Protein AF-A0A944HG01-F1 (afdb_monomer_lite)

Foldseek 3Di:
DDDDPPDAAEEELEDELQDLVSQLVVLVQVVCVVVSRHHYAYHYDHCCVVCVVVVHPDDPLVVDVVNVVVVVVVSVVSCVVSVHDWDFADQDPVRHTRTPDPGPDDDGDPPPDPPPPPDD

InterPro domains:
  IPR001853 DSBA-like thioredoxin domain [PF01323] (11-92)
  IPR036249 Thioredoxin-like superfamily [SSF52833] (11-103)

Radius of gyration: 18.66 Å; chains: 1; bounding box: 56×50×41 Å

Sequence (120 aa):
MGTAPSHLPHIEFWFDPASTYSYVAAADVARLEAEGLASFDDRPFLLGPIFARQGWTDSPFKLYRAKGEYMWRDLARLCTERRLPLRWPGTTPSGAPHGRLALYNRPLSSGKNPSGTLGA

Organism: Denitromonas iodatirespirans (NCBI:txid2795389)

pLDDT: mean 74.19, std 20.26, range [33.16, 95.81]

Secondary structure (DSSP, 8-state):
-PPPPSS--EEEEEE-TT-HHHHHHHHHHHHHHHTTS-EEEEEE--HHHHHHHTT-SS-HHHHSHHHHHHHHHHHHHHHHHTT----PPPBPTTS-B--------PPPP-----------

Structure (mmCIF, N/CA/C/O backbone):
data_AF-A0A944HG01-F1
#
_entry.id   AF-A0A944HG01-F1
#
loop_
_atom_site.group_PDB
_atom_site.id
_atom_site.type_symbol
_atom_site.label_atom_id
_atom_site.label_alt_id
_atom_site.label_comp_id
_atom_site.label_asym_id
_atom_site.label_entity_id
_atom_site.label_seq_id
_atom_site.pdbx_PDB_ins_code
_atom_site.Cartn_x
_atom_site.Cartn_y
_atom_site.Cartn_z
_atom_site.occupancy
_atom_site.B_iso_or_equiv
_atom_site.auth_seq_id
_atom_site.auth_comp_id
_atom_site.auth_asym_id
_atom_site.auth_atom_id
_atom_site.pdbx_PDB_model_num
ATOM 1 N N . MET A 1 1 ? -31.922 12.343 7.453 1.00 42.81 1 MET A N 1
ATOM 2 C CA . MET A 1 1 ? -31.046 11.688 8.448 1.00 42.81 1 MET A CA 1
ATOM 3 C C . MET A 1 1 ? -30.737 10.299 7.918 1.00 42.81 1 MET A C 1
ATOM 5 O O . MET A 1 1 ? -31.649 9.490 7.852 1.00 42.81 1 MET A O 1
ATOM 9 N N . GLY A 1 2 ? -29.526 10.079 7.403 1.00 55.75 2 GLY A N 1
ATOM 10 C CA . GLY A 1 2 ? -29.105 8.772 6.892 1.00 55.75 2 GLY A CA 1
ATOM 11 C C . GLY A 1 2 ? -28.644 7.895 8.049 1.00 55.75 2 GLY A C 1
ATOM 12 O O . GLY A 1 2 ? -27.825 8.329 8.854 1.00 55.75 2 GLY A O 1
ATOM 13 N N . THR A 1 3 ? -29.219 6.706 8.161 1.00 55.22 3 THR A N 1
ATOM 14 C CA . THR A 1 3 ? -28.899 5.698 9.172 1.00 55.22 3 THR A CA 1
ATOM 15 C C . THR A 1 3 ? -27.421 5.323 9.059 1.00 55.22 3 THR A C 1
ATOM 17 O O . THR A 1 3 ? -26.977 4.901 7.992 1.00 55.22 3 THR A O 1
ATOM 20 N N . ALA A 1 4 ? -26.646 5.500 10.132 1.00 59.78 4 ALA A N 1
ATOM 21 C CA . ALA A 1 4 ? -25.265 5.028 10.169 1.00 59.78 4 ALA A CA 1
ATOM 22 C C . ALA A 1 4 ? -25.249 3.492 10.026 1.00 59.78 4 ALA A C 1
ATOM 24 O O . ALA A 1 4 ? -26.115 2.831 10.612 1.00 59.78 4 ALA A O 1
ATOM 25 N N . PRO A 1 5 ? -24.317 2.911 9.250 1.00 59.56 5 PRO A N 1
ATOM 26 C CA . PRO A 1 5 ? -24.222 1.464 9.110 1.00 59.56 5 PRO A CA 1
ATOM 27 C C . PRO A 1 5 ? -24.000 0.828 10.488 1.00 59.56 5 PRO A C 1
ATOM 29 O O . PRO A 1 5 ? -23.080 1.186 11.216 1.00 59.56 5 PRO A O 1
ATOM 32 N N . SER A 1 6 ? -24.873 -0.113 10.850 1.00 72.44 6 SER A N 1
ATOM 33 C CA . SER A 1 6 ? -24.929 -0.759 12.169 1.00 72.44 6 SER A CA 1
ATOM 34 C C . SER A 1 6 ? -23.821 -1.792 12.412 1.00 72.44 6 SER A C 1
ATOM 36 O O . SER A 1 6 ? -23.786 -2.407 13.474 1.00 72.44 6 SER A O 1
ATOM 38 N N . HIS A 1 7 ? -22.928 -2.005 11.443 1.00 82.94 7 HIS A N 1
ATOM 39 C CA . HIS A 1 7 ? -21.765 -2.874 11.577 1.00 82.94 7 HIS A CA 1
ATOM 40 C C . HIS A 1 7 ? -20.574 -2.272 10.832 1.00 82.94 7 HIS A C 1
ATOM 42 O O . HIS A 1 7 ? -20.698 -1.852 9.680 1.00 82.94 7 HIS A O 1
ATOM 48 N N . LEU A 1 8 ? -19.417 -2.259 11.494 1.00 89.19 8 LEU A N 1
ATOM 49 C CA . LEU A 1 8 ? -18.157 -1.832 10.902 1.00 89.19 8 LEU A CA 1
ATOM 50 C C . LEU A 1 8 ? -17.765 -2.813 9.780 1.00 89.19 8 LEU A C 1
ATOM 52 O O . LEU A 1 8 ? -17.708 -4.016 10.042 1.00 89.19 8 LEU A O 1
ATOM 56 N N . PRO A 1 9 ? -17.503 -2.368 8.540 1.00 94.56 9 PRO A N 1
ATOM 57 C CA . PRO A 1 9 ? -17.011 -3.250 7.489 1.00 94.56 9 PRO A CA 1
ATOM 58 C C . PRO A 1 9 ? -15.754 -4.002 7.936 1.00 94.56 9 PRO A C 1
ATOM 60 O O . PRO A 1 9 ? -14.866 -3.425 8.567 1.00 94.56 9 PRO A O 1
ATOM 63 N N . HIS A 1 10 ? -15.685 -5.288 7.606 1.00 95.00 10 HIS A N 1
ATOM 64 C CA . HIS A 1 10 ? -14.531 -6.136 7.880 1.00 95.00 10 HIS A CA 1
ATOM 65 C C . HIS A 1 10 ? -13.910 -6.577 6.553 1.00 95.00 10 HIS A C 1
ATOM 67 O O . HIS A 1 10 ? -14.613 -7.126 5.704 1.00 95.00 10 HIS A O 1
ATOM 73 N N . ILE A 1 11 ? -12.629 -6.268 6.343 1.00 95.56 11 ILE A N 1
ATOM 74 C CA . ILE A 1 11 ? -11.957 -6.377 5.041 1.00 95.56 11 ILE A CA 1
ATOM 75 C C . ILE A 1 11 ? -10.655 -7.162 5.194 1.00 95.56 11 ILE A C 1
ATOM 77 O O . ILE A 1 11 ? -9.805 -6.822 6.011 1.00 95.56 11 ILE A O 1
ATOM 81 N N . GLU A 1 12 ? -10.446 -8.174 4.356 1.00 95.81 12 GLU A N 1
ATOM 82 C CA . GLU A 1 12 ? -9.139 -8.825 4.270 1.00 95.81 12 GLU A CA 1
ATOM 83 C C . GLU A 1 12 ? -8.166 -7.972 3.450 1.00 95.81 12 GLU A C 1
ATOM 85 O O . GLU A 1 12 ? -8.405 -7.678 2.275 1.00 95.81 12 GLU A O 1
ATOM 90 N N . PHE A 1 13 ? -7.039 -7.602 4.052 1.00 94.81 13 PHE A N 1
ATOM 91 C CA . PHE A 1 13 ? -5.978 -6.853 3.397 1.00 94.81 13 PHE A CA 1
ATOM 92 C C . PHE A 1 13 ? -4.843 -7.790 2.979 1.00 94.81 13 PHE A C 1
ATOM 94 O O . PHE A 1 13 ? -3.949 -8.116 3.759 1.00 94.81 13 PHE A O 1
ATOM 101 N N . TRP A 1 14 ? -4.880 -8.222 1.718 1.00 93.75 14 TRP A N 1
ATOM 102 C CA . TRP A 1 14 ? -3.831 -9.036 1.110 1.00 93.75 14 TRP A CA 1
ATOM 103 C C . TRP A 1 14 ? -2.720 -8.153 0.546 1.00 93.75 14 TRP A C 1
ATOM 105 O O . TRP A 1 14 ? -2.966 -7.348 -0.354 1.00 93.75 14 TRP A O 1
ATOM 115 N N . PHE A 1 15 ? -1.488 -8.315 1.034 1.00 90.06 15 PHE A N 1
ATOM 116 C CA . PHE A 1 15 ? -0.370 -7.462 0.623 1.00 90.06 15 PHE A CA 1
ATOM 117 C C . PHE A 1 15 ? 0.964 -8.202 0.519 1.00 90.06 15 PHE A C 1
ATOM 119 O O . PHE A 1 15 ? 1.202 -9.188 1.213 1.00 90.06 15 PHE A O 1
ATOM 126 N N . ASP A 1 16 ? 1.853 -7.690 -0.333 1.00 86.50 16 ASP A N 1
ATOM 127 C CA . ASP A 1 16 ? 3.248 -8.129 -0.389 1.00 86.50 16 ASP A CA 1
ATOM 128 C C . ASP A 1 16 ? 4.126 -7.070 0.288 1.00 86.50 16 ASP A C 1
ATOM 130 O O . ASP A 1 16 ? 4.157 -5.929 -0.185 1.00 86.50 16 ASP A O 1
ATOM 134 N N . PRO A 1 17 ? 4.861 -7.408 1.364 1.00 81.94 17 PRO A N 1
ATOM 135 C CA . PRO A 1 17 ? 5.779 -6.476 2.013 1.00 81.94 17 PRO A CA 1
ATOM 136 C C . PRO A 1 17 ? 6.792 -5.836 1.049 1.00 81.94 17 PRO A C 1
ATOM 138 O O . PRO A 1 17 ? 7.194 -4.697 1.252 1.00 81.94 17 PRO A O 1
ATOM 141 N N . ALA A 1 18 ? 7.194 -6.522 -0.022 1.00 80.31 18 ALA A N 1
ATOM 142 C CA . ALA A 1 18 ? 8.125 -5.998 -1.018 1.00 80.31 18 ALA A CA 1
ATOM 143 C C . ALA A 1 18 ? 7.464 -5.088 -2.076 1.00 80.31 18 ALA A C 1
ATOM 145 O O . ALA A 1 18 ? 8.165 -4.497 -2.902 1.00 80.31 18 ALA A O 1
ATOM 146 N N . SER A 1 19 ? 6.133 -4.963 -2.085 1.00 84.12 19 SER A N 1
ATOM 147 C CA . 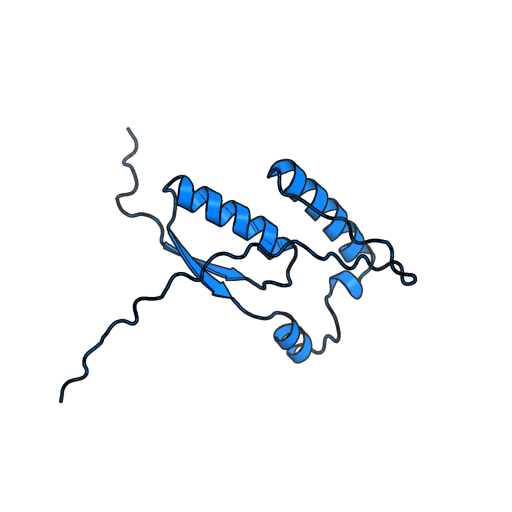SER A 1 19 ? 5.402 -4.171 -3.075 1.00 84.12 19 SER A CA 1
ATOM 148 C C . SER A 1 19 ? 5.301 -2.697 -2.674 1.00 84.12 19 SER A C 1
ATOM 150 O O . SER A 1 19 ? 4.778 -2.338 -1.619 1.00 84.12 19 SER A O 1
ATOM 152 N N . THR A 1 20 ? 5.736 -1.810 -3.571 1.00 86.88 20 THR A N 1
ATOM 153 C CA . THR A 1 20 ? 5.658 -0.351 -3.393 1.00 86.88 20 THR A CA 1
ATOM 154 C C . THR A 1 20 ? 4.226 0.147 -3.201 1.00 86.88 20 THR A C 1
ATOM 156 O O . THR A 1 20 ? 3.983 1.022 -2.376 1.00 86.88 20 THR A O 1
ATOM 159 N N . TYR A 1 21 ? 3.262 -0.430 -3.919 1.00 89.75 21 TYR A N 1
ATOM 160 C CA . TYR A 1 21 ? 1.851 -0.067 -3.783 1.00 89.75 21 TYR A CA 1
ATOM 161 C C . TYR A 1 21 ? 1.214 -0.625 -2.507 1.00 89.75 21 TYR A C 1
ATOM 163 O O . TYR A 1 21 ? 0.338 0.024 -1.941 1.00 89.75 21 TYR A O 1
ATOM 171 N N . SER A 1 22 ? 1.681 -1.780 -2.015 1.00 90.62 22 SER A N 1
ATOM 172 C CA . SER A 1 22 ? 1.218 -2.325 -0.729 1.00 90.62 22 SER A CA 1
ATOM 173 C C . SER A 1 22 ? 1.524 -1.379 0.433 1.00 90.62 22 SER A C 1
ATOM 175 O O . SER A 1 22 ? 0.700 -1.230 1.327 1.00 90.62 22 SER A O 1
ATOM 177 N N . TYR A 1 23 ? 2.646 -0.658 0.388 1.00 88.38 23 TYR A N 1
ATOM 178 C CA . TYR A 1 23 ? 2.965 0.374 1.379 1.00 88.38 23 TYR A CA 1
ATOM 179 C C . 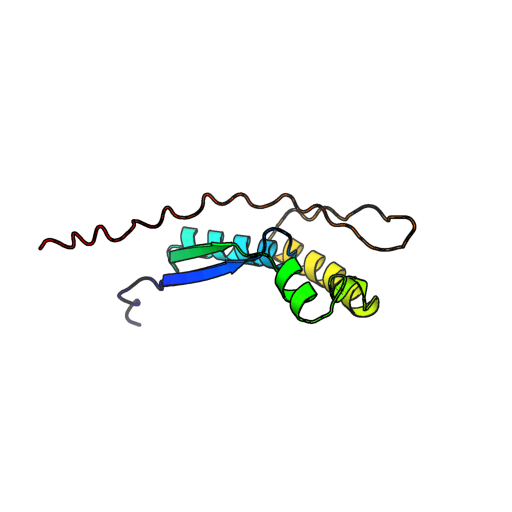TYR A 1 23 ? 1.997 1.561 1.368 1.00 88.38 23 TYR A C 1
ATOM 181 O O . TYR A 1 23 ? 1.557 2.004 2.427 1.00 88.38 23 TYR A O 1
ATOM 189 N N . VAL A 1 24 ? 1.645 2.066 0.182 1.00 92.06 24 VAL A N 1
ATOM 190 C CA . VAL A 1 24 ? 0.675 3.165 0.055 1.00 92.06 24 VAL A CA 1
ATOM 191 C C . VAL A 1 24 ? -0.693 2.720 0.572 1.00 92.06 24 VAL A C 1
ATOM 193 O O . VAL A 1 24 ? -1.320 3.441 1.344 1.00 92.06 24 VAL A O 1
ATOM 196 N N . ALA A 1 25 ? -1.126 1.515 0.194 1.00 93.69 25 ALA A N 1
ATOM 197 C CA . ALA A 1 25 ? -2.392 0.948 0.644 1.00 93.69 25 ALA A CA 1
ATOM 198 C C . ALA A 1 25 ? -2.418 0.716 2.162 1.00 93.69 25 ALA A C 1
ATOM 200 O O . ALA A 1 25 ? -3.420 1.017 2.803 1.00 93.69 25 ALA A O 1
ATOM 201 N N . ALA A 1 26 ? -1.315 0.257 2.760 1.00 91.94 26 ALA A N 1
ATOM 202 C CA . ALA A 1 26 ? -1.231 0.040 4.202 1.00 91.94 26 ALA A CA 1
ATOM 203 C C . ALA A 1 26 ? -1.421 1.336 5.012 1.00 91.94 26 ALA A C 1
ATOM 205 O O . ALA A 1 26 ? -2.010 1.309 6.091 1.00 91.94 26 ALA A O 1
ATOM 206 N N . ALA A 1 27 ? -0.981 2.483 4.484 1.00 91.44 27 ALA A N 1
ATOM 207 C CA . ALA A 1 27 ? -1.254 3.778 5.105 1.00 91.44 27 ALA A CA 1
ATOM 208 C C . ALA A 1 27 ? -2.744 4.149 5.062 1.00 91.44 27 ALA A C 1
ATOM 210 O O . ALA A 1 27 ? -3.275 4.671 6.043 1.00 91.44 27 ALA A O 1
ATOM 211 N N . ASP A 1 28 ? -3.425 3.858 3.950 1.00 93.25 28 ASP A N 1
ATOM 212 C CA . ASP A 1 28 ? -4.870 4.070 3.835 1.00 93.25 28 ASP A CA 1
ATOM 213 C C . ASP A 1 28 ? -5.639 3.144 4.789 1.00 93.25 28 ASP A C 1
ATOM 215 O O . ASP A 1 28 ? -6.550 3.607 5.470 1.00 93.25 28 ASP A O 1
ATOM 219 N N . VAL A 1 29 ? -5.235 1.874 4.895 1.00 93.75 29 VAL A N 1
ATOM 220 C CA . VAL A 1 29 ? -5.782 0.902 5.858 1.00 93.75 29 VAL A CA 1
ATOM 221 C C . VAL A 1 29 ? -5.666 1.433 7.286 1.00 93.75 29 VAL A C 1
ATOM 223 O O . VAL A 1 29 ? -6.676 1.558 7.975 1.00 93.75 29 VAL A O 1
ATOM 226 N N . ALA A 1 30 ? -4.464 1.838 7.704 1.00 91.06 30 ALA A N 1
ATOM 227 C CA . ALA A 1 30 ? -4.228 2.359 9.049 1.00 91.06 30 ALA A CA 1
ATOM 228 C C . ALA A 1 30 ? -5.070 3.610 9.350 1.00 91.06 30 ALA A C 1
ATOM 230 O O . ALA A 1 30 ? -5.605 3.761 10.448 1.00 91.06 30 ALA A O 1
ATOM 231 N N . ARG A 1 31 ? -5.218 4.505 8.365 1.00 93.88 31 ARG A N 1
ATOM 232 C CA . ARG A 1 31 ? -6.066 5.694 8.487 1.00 93.88 31 ARG A CA 1
ATOM 233 C C . ARG A 1 31 ? -7.541 5.316 8.658 1.00 93.88 31 ARG A C 1
ATOM 235 O O . ARG A 1 31 ? -8.201 5.859 9.536 1.00 93.88 31 ARG A O 1
ATOM 242 N N . LEU A 1 32 ? -8.050 4.389 7.847 1.00 94.44 32 LEU A N 1
ATOM 243 C CA . LEU A 1 32 ? -9.446 3.943 7.905 1.00 94.44 32 LEU A CA 1
ATOM 244 C C . LEU A 1 32 ? -9.781 3.235 9.226 1.00 94.44 32 LEU A C 1
ATOM 246 O O . LEU A 1 32 ? -10.875 3.433 9.754 1.00 94.44 32 LEU A O 1
ATOM 250 N N . GLU A 1 33 ? -8.850 2.451 9.776 1.00 92.69 33 GLU A N 1
ATOM 251 C CA . GLU A 1 33 ? -8.994 1.857 11.112 1.00 92.69 33 GLU A CA 1
ATOM 252 C C . GLU A 1 33 ? -9.023 2.926 12.206 1.00 92.69 33 GLU A C 1
ATOM 254 O O . GLU A 1 33 ? -9.899 2.898 13.069 1.00 92.69 33 GLU A O 1
ATOM 259 N N . ALA A 1 34 ? -8.102 3.894 12.157 1.00 91.38 34 ALA A N 1
ATOM 260 C CA . ALA A 1 34 ? -8.030 4.979 13.136 1.00 91.38 34 ALA A CA 1
ATOM 261 C C . ALA A 1 34 ? -9.276 5.883 13.117 1.00 91.38 34 ALA A C 1
ATOM 263 O O . ALA A 1 34 ? -9.688 6.392 14.158 1.00 91.38 34 ALA A O 1
ATOM 264 N N . GLU A 1 35 ? -9.891 6.065 11.947 1.00 94.81 35 GLU A N 1
ATOM 265 C CA . GLU A 1 35 ? -11.151 6.797 11.776 1.00 94.81 35 GLU A CA 1
ATOM 266 C C . GLU A 1 35 ? -12.390 5.962 12.156 1.00 94.81 35 GLU A C 1
ATOM 268 O O . GLU A 1 35 ? -13.507 6.477 12.123 1.00 94.81 35 GLU A O 1
ATOM 273 N N . GLY A 1 36 ? -12.222 4.683 12.518 1.00 93.62 36 GLY A N 1
ATOM 274 C CA . GLY A 1 36 ? -13.330 3.791 12.864 1.00 93.62 36 GLY A CA 1
ATOM 275 C C . GLY A 1 36 ? -14.262 3.508 11.684 1.00 93.62 36 GLY A C 1
ATOM 276 O O . GLY A 1 36 ? -15.456 3.295 11.885 1.00 93.62 36 GLY A O 1
ATOM 277 N N . LEU A 1 37 ? -13.734 3.541 10.456 1.00 94.75 37 LEU A N 1
ATOM 278 C CA . LEU A 1 37 ? -14.504 3.358 9.222 1.00 94.75 37 LEU A CA 1
ATOM 279 C C . LEU A 1 37 ? -14.494 1.914 8.711 1.00 94.75 37 LEU A C 1
ATOM 281 O O . LEU A 1 37 ? -15.414 1.522 7.995 1.00 94.75 37 LEU A O 1
ATOM 285 N N . ALA A 1 38 ? -13.477 1.126 9.064 1.00 94.94 38 ALA A N 1
ATOM 286 C CA . ALA A 1 38 ? -13.393 -0.302 8.764 1.00 94.94 38 ALA A CA 1
ATOM 287 C C . ALA A 1 38 ? -12.456 -1.024 9.749 1.00 94.94 38 ALA A C 1
ATOM 289 O O . ALA A 1 38 ? -11.655 -0.396 10.437 1.00 94.94 38 ALA A O 1
ATOM 290 N N . SER A 1 39 ? -12.557 -2.351 9.793 1.00 94.00 39 SER A N 1
ATOM 291 C CA . SER A 1 39 ? -11.612 -3.254 10.462 1.00 94.00 39 SER A CA 1
ATOM 292 C C . SER A 1 39 ? -10.935 -4.149 9.429 1.00 94.00 39 SER A C 1
ATOM 294 O O . SER A 1 39 ? -11.576 -4.524 8.442 1.00 94.00 39 SER A O 1
ATOM 296 N N . PHE A 1 40 ? -9.659 -4.485 9.643 1.00 93.94 40 PHE A N 1
ATOM 297 C CA . PHE A 1 40 ? -8.881 -5.223 8.651 1.00 93.94 40 PHE A CA 1
ATOM 298 C C . PHE A 1 40 ? -8.157 -6.442 9.214 1.00 93.94 40 PHE A C 1
ATOM 300 O O . PHE A 1 40 ? -7.471 -6.364 10.236 1.00 93.94 40 PHE A O 1
ATOM 307 N N . ASP A 1 41 ? -8.228 -7.530 8.450 1.00 94.19 41 ASP A N 1
ATOM 308 C CA . ASP A 1 41 ? -7.450 -8.749 8.654 1.00 94.19 41 ASP A CA 1
ATOM 309 C C . ASP A 1 41 ? -6.251 -8.771 7.702 1.00 94.19 41 ASP A C 1
ATOM 311 O O . ASP A 1 41 ? -6.405 -8.866 6.483 1.00 94.19 41 ASP A O 1
ATOM 315 N N . ASP A 1 42 ? -5.041 -8.697 8.257 1.00 91.75 42 ASP A N 1
ATOM 316 C CA . ASP A 1 42 ? -3.805 -8.709 7.471 1.00 91.75 42 ASP A CA 1
ATOM 317 C C . ASP A 1 42 ? -3.485 -10.096 6.916 1.00 91.75 42 ASP A C 1
ATOM 319 O O . ASP A 1 42 ? -3.354 -11.076 7.654 1.00 91.75 42 ASP A O 1
ATOM 323 N N . ARG A 1 43 ? -3.265 -10.160 5.602 1.00 93.12 43 ARG A N 1
ATOM 324 C CA . ARG A 1 43 ? -2.921 -11.379 4.866 1.00 93.12 43 ARG A CA 1
ATOM 325 C C . ARG A 1 43 ? -1.637 -11.163 4.047 1.00 93.12 43 ARG A C 1
ATOM 327 O O . ARG A 1 43 ? -1.704 -10.895 2.844 1.00 93.12 43 ARG A O 1
ATOM 334 N N . PRO A 1 44 ? -0.445 -11.242 4.668 1.00 90.50 44 PRO A N 1
ATOM 335 C CA . PRO A 1 44 ? 0.806 -11.092 3.936 1.00 90.50 44 PRO A CA 1
ATOM 336 C C . PRO A 1 44 ? 1.022 -12.269 2.974 1.00 90.50 44 PRO A C 1
ATOM 338 O O . PRO A 1 44 ? 0.816 -13.429 3.332 1.00 90.50 44 PRO A O 1
ATOM 341 N N . PHE A 1 45 ? 1.487 -11.981 1.762 1.00 88.00 45 PHE A N 1
ATOM 342 C CA . PHE A 1 45 ? 1.877 -12.984 0.770 1.00 88.00 45 PHE A CA 1
ATOM 343 C C . PHE A 1 45 ? 3.089 -12.513 -0.046 1.00 88.00 45 PHE A C 1
ATOM 345 O O . PHE A 1 45 ? 3.563 -11.394 0.118 1.00 88.00 45 PHE A O 1
ATOM 352 N N . LEU A 1 46 ? 3.624 -13.375 -0.915 1.00 85.81 46 LEU A N 1
ATOM 353 C CA . LEU A 1 46 ? 4.786 -13.059 -1.750 1.00 85.81 46 LEU A CA 1
ATOM 354 C C .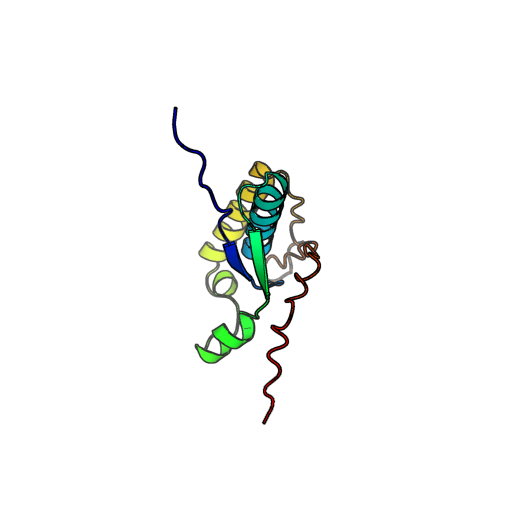 LEU A 1 46 ? 4.402 -13.110 -3.233 1.00 85.81 46 LEU A C 1
ATOM 356 O O . LEU A 1 46 ? 4.015 -14.166 -3.740 1.00 85.81 46 LEU A O 1
ATOM 360 N N . LEU A 1 47 ? 4.559 -11.996 -3.952 1.00 82.38 47 LEU A N 1
ATOM 361 C CA . LEU A 1 47 ? 4.321 -11.921 -5.398 1.00 82.38 47 LEU A CA 1
ATOM 362 C C . LEU A 1 47 ? 5.435 -12.594 -6.200 1.00 82.38 47 LEU A C 1
ATOM 364 O O . LEU A 1 47 ? 5.167 -13.139 -7.266 1.00 82.38 47 LEU A O 1
ATOM 368 N N . GLY A 1 48 ? 6.671 -12.608 -5.690 1.00 79.94 48 GLY A N 1
ATOM 369 C CA . GLY A 1 48 ? 7.819 -13.231 -6.364 1.00 79.94 48 GLY A CA 1
ATOM 370 C C . GLY A 1 48 ? 7.559 -14.686 -6.796 1.00 79.94 48 GLY A C 1
ATOM 371 O O . GLY A 1 48 ? 7.668 -14.988 -7.984 1.00 79.94 48 GLY A O 1
ATOM 372 N N . PRO A 1 49 ? 7.141 -15.585 -5.884 1.00 84.19 49 PRO A N 1
ATOM 373 C CA . PRO A 1 49 ? 6.751 -16.953 -6.231 1.00 84.19 49 PRO A CA 1
ATOM 374 C C . PRO A 1 49 ? 5.577 -17.045 -7.218 1.00 84.19 49 PRO A C 1
ATOM 376 O O . PRO A 1 49 ? 5.529 -17.965 -8.033 1.00 84.19 49 PRO A O 1
ATOM 379 N N . ILE A 1 50 ? 4.636 -16.098 -7.175 1.00 84.56 50 ILE A N 1
ATOM 380 C CA . ILE A 1 50 ? 3.499 -16.049 -8.106 1.00 84.56 50 ILE A CA 1
ATOM 381 C C . ILE A 1 50 ? 3.986 -15.697 -9.517 1.00 84.56 50 ILE A C 1
ATOM 383 O O . ILE A 1 50 ? 3.613 -16.372 -10.475 1.00 84.56 50 ILE A O 1
ATOM 387 N N . PHE A 1 51 ? 4.861 -14.698 -9.644 1.00 82.31 51 PHE A N 1
ATOM 388 C CA . PHE A 1 51 ? 5.493 -14.325 -10.910 1.00 82.31 51 PHE A CA 1
ATOM 389 C C . PHE A 1 51 ? 6.335 -15.468 -11.482 1.00 82.31 51 PHE A C 1
ATOM 391 O O . PHE A 1 51 ? 6.195 -15.797 -12.659 1.00 82.31 51 PHE A O 1
ATOM 398 N N . ALA A 1 52 ? 7.125 -16.143 -10.643 1.00 82.12 52 ALA A N 1
ATOM 399 C CA . ALA A 1 52 ? 7.929 -17.290 -11.058 1.00 82.12 52 ALA A CA 1
ATOM 400 C C . ALA A 1 52 ? 7.065 -18.422 -11.643 1.00 82.12 52 ALA A C 1
ATOM 402 O O . ALA A 1 52 ? 7.388 -18.968 -12.697 1.00 82.12 52 ALA A O 1
ATOM 403 N N . ARG A 1 53 ? 5.918 -18.730 -11.018 1.00 85.00 53 ARG A N 1
ATOM 404 C CA . ARG A 1 53 ? 4.954 -19.719 -11.539 1.00 85.00 53 ARG A CA 1
ATOM 405 C C . ARG A 1 53 ? 4.318 -19.313 -12.870 1.00 85.00 53 ARG A C 1
ATOM 407 O O . ARG A 1 53 ? 3.877 -20.186 -13.607 1.00 85.00 53 ARG A O 1
ATOM 414 N N . GLN A 1 54 ? 4.272 -18.017 -13.175 1.00 82.25 54 GLN A N 1
ATOM 415 C CA . GLN A 1 54 ? 3.799 -17.477 -14.455 1.00 82.25 54 GLN A CA 1
ATOM 416 C C . GLN A 1 54 ? 4.922 -17.360 -15.504 1.00 82.25 54 GLN A C 1
ATOM 418 O O . GLN A 1 54 ? 4.691 -16.850 -16.598 1.00 82.25 54 GLN A O 1
ATOM 423 N N . GLY A 1 55 ? 6.133 -17.836 -15.194 1.00 80.81 55 GLY A N 1
ATOM 424 C CA . GLY A 1 55 ? 7.282 -17.808 -16.099 1.00 80.81 55 GLY A CA 1
ATOM 425 C C . GLY A 1 55 ? 8.039 -16.479 -16.116 1.00 80.81 55 GLY A C 1
ATOM 426 O O . GLY A 1 55 ? 8.842 -16.247 -17.018 1.00 80.81 55 GLY A O 1
ATOM 427 N N . TRP A 1 56 ? 7.800 -15.589 -15.151 1.00 76.94 56 TRP A N 1
ATOM 428 C CA . TRP A 1 56 ? 8.520 -14.321 -15.045 1.00 76.94 56 TRP A CA 1
ATOM 429 C C . TRP A 1 56 ? 9.705 -14.444 -14.091 1.00 76.94 56 TRP A C 1
ATOM 431 O O . TRP A 1 56 ? 9.579 -14.947 -12.976 1.00 76.94 56 TRP A O 1
ATOM 441 N N . THR A 1 57 ? 10.863 -13.955 -14.530 1.00 69.44 57 THR A N 1
ATOM 442 C CA . THR A 1 57 ? 12.115 -13.988 -13.760 1.00 69.44 57 THR A CA 1
ATOM 443 C C . THR A 1 57 ? 12.298 -12.770 -12.856 1.00 69.44 57 THR A C 1
ATOM 445 O O . THR A 1 57 ? 13.104 -12.812 -11.931 1.00 69.44 57 THR A O 1
ATOM 448 N N . ASP A 1 58 ? 11.552 -11.691 -13.103 1.00 67.06 58 ASP A N 1
ATOM 449 C CA . ASP A 1 58 ? 11.561 -10.477 -12.288 1.00 67.06 58 ASP A CA 1
ATOM 450 C C . ASP A 1 58 ? 10.208 -9.749 -12.397 1.00 67.06 58 ASP A C 1
ATOM 452 O O . ASP A 1 58 ? 9.319 -10.136 -13.160 1.00 67.06 58 ASP A O 1
ATOM 456 N N . SER A 1 59 ? 10.047 -8.674 -11.630 1.00 69.75 59 SER A N 1
ATOM 457 C CA . SER A 1 59 ? 8.856 -7.831 -11.649 1.00 69.75 59 SER A CA 1
ATOM 458 C C . SER A 1 59 ? 8.600 -7.221 -13.040 1.00 69.75 59 SER A C 1
ATOM 460 O O . SER A 1 59 ? 9.540 -6.726 -13.679 1.00 69.75 59 SER A O 1
ATOM 462 N N . PRO A 1 60 ? 7.331 -7.121 -13.488 1.00 71.19 60 PRO A N 1
ATOM 463 C CA . PRO A 1 60 ? 6.959 -6.454 -14.740 1.00 71.19 60 PRO A CA 1
ATOM 464 C C . PRO A 1 60 ? 7.508 -5.031 -14.866 1.00 71.19 60 PRO A C 1
ATOM 466 O O . PRO A 1 60 ? 7.784 -4.564 -15.968 1.00 71.19 60 PRO A O 1
ATOM 469 N N . PHE A 1 61 ? 7.692 -4.333 -13.744 1.00 70.50 61 PHE A N 1
ATOM 470 C CA . PHE A 1 61 ? 8.213 -2.965 -13.729 1.00 70.50 61 PHE A CA 1
ATOM 471 C C . PHE A 1 61 ? 9.691 -2.875 -14.116 1.00 70.50 61 PHE A C 1
ATOM 473 O O . PHE A 1 61 ? 10.125 -1.834 -14.602 1.00 70.50 61 PHE A O 1
ATOM 480 N N . LYS A 1 62 ? 10.454 -3.959 -13.942 1.00 70.44 62 LYS A N 1
ATOM 481 C CA . LYS A 1 62 ? 11.830 -4.058 -14.440 1.00 70.44 62 LYS A CA 1
ATOM 482 C C . LYS A 1 62 ? 11.884 -4.568 -15.875 1.00 70.44 62 LYS A C 1
ATOM 484 O O . LYS A 1 62 ? 12.709 -4.092 -16.645 1.00 70.44 62 LYS A O 1
ATOM 489 N N . LEU A 1 63 ? 10.987 -5.485 -16.244 1.00 72.69 63 LEU A N 1
ATOM 490 C CA . LEU A 1 63 ? 10.894 -6.001 -17.615 1.00 72.69 63 LEU A CA 1
ATOM 491 C C . LEU A 1 63 ? 10.469 -4.910 -18.614 1.00 72.69 63 LEU A C 1
ATOM 493 O O . LEU A 1 63 ? 10.941 -4.888 -19.747 1.00 72.69 63 LEU A O 1
ATOM 497 N N . TYR A 1 64 ? 9.613 -3.976 -18.190 1.00 78.75 64 TYR A N 1
ATOM 498 C CA . TYR A 1 64 ? 9.098 -2.893 -19.028 1.00 78.75 64 TYR A CA 1
ATOM 499 C C . TYR A 1 64 ? 9.495 -1.525 -18.470 1.00 78.75 64 TYR A C 1
ATOM 501 O O . TYR A 1 64 ? 8.787 -0.954 -17.638 1.00 78.75 64 TYR A O 1
ATOM 509 N N . ARG A 1 65 ? 10.591 -0.953 -18.987 1.00 79.44 65 ARG A N 1
ATOM 510 C CA . ARG A 1 65 ? 11.160 0.322 -18.511 1.00 79.44 65 ARG A CA 1
ATOM 511 C C . ARG A 1 65 ? 10.129 1.450 -18.378 1.00 79.44 65 ARG A C 1
ATOM 513 O O . ARG A 1 65 ? 10.060 2.079 -17.328 1.00 79.44 65 ARG A O 1
ATOM 520 N N . ALA A 1 66 ? 9.288 1.660 -19.393 1.00 84.75 66 ALA A N 1
ATOM 521 C CA . ALA A 1 66 ? 8.263 2.708 -19.365 1.00 84.75 66 ALA A CA 1
ATOM 522 C C . ALA A 1 66 ? 7.250 2.523 -18.216 1.00 84.75 66 ALA A C 1
ATOM 524 O O . ALA A 1 66 ? 6.824 3.499 -17.600 1.00 84.75 66 ALA A O 1
ATOM 525 N N . LYS A 1 67 ? 6.896 1.272 -17.882 1.00 81.88 67 LYS A N 1
ATOM 526 C CA . LYS A 1 67 ? 6.025 0.970 -16.735 1.00 81.88 67 LYS A CA 1
ATOM 527 C C . LYS A 1 67 ? 6.742 1.232 -15.415 1.00 81.88 67 LYS A C 1
ATOM 529 O O . LYS A 1 67 ? 6.122 1.763 -14.501 1.00 81.88 67 LYS A O 1
ATOM 534 N N . GLY A 1 68 ? 8.027 0.893 -15.319 1.00 84.62 68 GLY A N 1
ATOM 535 C CA . GLY A 1 68 ? 8.848 1.197 -14.148 1.00 84.62 68 GLY A CA 1
ATOM 536 C C . GLY A 1 68 ? 8.964 2.700 -13.892 1.00 84.62 68 GLY A C 1
ATOM 537 O O . GLY A 1 68 ? 8.693 3.156 -12.786 1.00 84.62 68 GLY A O 1
ATOM 538 N N . GLU A 1 69 ? 9.295 3.486 -14.915 1.00 84.56 69 GLU A N 1
ATOM 539 C CA . GLU A 1 69 ? 9.395 4.950 -14.812 1.00 84.56 69 GLU A CA 1
ATOM 540 C C . GLU A 1 69 ? 8.063 5.588 -14.405 1.00 84.56 69 GLU A C 1
ATOM 542 O O . GLU A 1 69 ? 8.024 6.443 -13.515 1.00 84.56 69 GLU A O 1
ATOM 547 N N . TYR A 1 70 ? 6.960 5.129 -15.00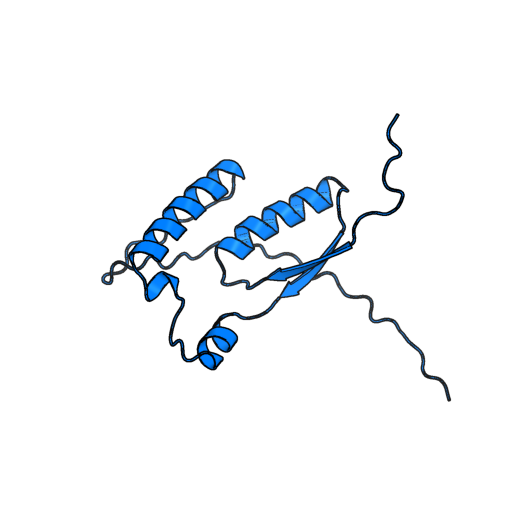3 1.00 88.62 70 TYR A N 1
ATOM 548 C CA . TYR A 1 70 ? 5.629 5.576 -14.613 1.00 88.62 70 TYR A CA 1
ATOM 549 C C . TYR A 1 70 ? 5.308 5.218 -13.159 1.00 88.62 70 TYR A C 1
ATOM 551 O O . TYR A 1 70 ? 4.872 6.093 -12.415 1.00 88.62 70 TYR A O 1
ATOM 559 N N . MET A 1 71 ? 5.558 3.970 -12.745 1.00 89.38 71 MET A N 1
ATOM 560 C CA . MET A 1 71 ? 5.320 3.501 -11.377 1.00 89.38 71 MET A CA 1
ATOM 561 C C . MET A 1 71 ? 6.029 4.395 -10.358 1.00 89.38 71 MET A C 1
ATOM 563 O O . MET A 1 71 ? 5.430 4.777 -9.361 1.00 89.38 71 MET A O 1
ATOM 567 N N . TRP A 1 72 ? 7.285 4.773 -10.607 1.00 87.06 72 TRP A N 1
ATOM 568 C CA . TRP A 1 72 ? 8.022 5.642 -9.690 1.00 87.06 72 TRP A CA 1
ATOM 569 C C . TRP A 1 72 ? 7.453 7.057 -9.608 1.00 87.06 72 TRP A C 1
ATOM 571 O O . TRP A 1 72 ? 7.347 7.611 -8.513 1.00 87.06 72 TRP A O 1
ATOM 581 N N . ARG A 1 73 ? 7.058 7.638 -10.746 1.00 89.50 73 ARG A N 1
ATOM 582 C CA . ARG A 1 73 ? 6.392 8.948 -10.774 1.00 89.50 73 ARG A CA 1
ATOM 583 C C . ARG A 1 73 ? 5.059 8.912 -10.027 1.00 89.50 73 ARG A C 1
ATOM 585 O O . ARG A 1 73 ? 4.748 9.831 -9.275 1.00 89.50 73 ARG A O 1
ATOM 592 N N . ASP A 1 74 ? 4.285 7.856 -10.239 1.00 92.56 74 ASP A N 1
ATOM 593 C CA . ASP A 1 74 ? 2.992 7.657 -9.594 1.00 92.56 74 ASP A CA 1
ATOM 594 C C . ASP A 1 74 ? 3.139 7.439 -8.083 1.00 92.56 74 ASP A C 1
ATOM 596 O O . ASP A 1 74 ? 2.464 8.090 -7.290 1.00 92.56 74 ASP A O 1
ATOM 600 N N . LEU A 1 75 ? 4.105 6.617 -7.672 1.00 90.69 75 LEU A N 1
ATOM 601 C CA . LEU A 1 75 ? 4.423 6.388 -6.267 1.00 90.69 75 LEU A CA 1
ATOM 602 C C . LEU A 1 75 ? 4.824 7.686 -5.560 1.00 90.69 75 LEU A C 1
ATOM 604 O O . LEU A 1 75 ? 4.345 7.951 -4.461 1.00 90.69 75 LEU A O 1
ATOM 608 N N . ALA A 1 76 ? 5.653 8.520 -6.196 1.00 89.62 76 ALA A N 1
ATOM 609 C CA . ALA A 1 76 ? 6.020 9.825 -5.650 1.00 89.62 76 ALA A CA 1
ATOM 610 C C . ALA A 1 76 ? 4.787 10.707 -5.418 1.00 89.62 76 ALA A C 1
ATOM 612 O O . ALA A 1 76 ? 4.619 11.245 -4.325 1.00 89.62 76 ALA A O 1
ATOM 613 N N . ARG A 1 77 ? 3.886 10.784 -6.404 1.00 93.81 77 ARG A N 1
ATOM 614 C CA . ARG A 1 77 ? 2.626 11.529 -6.294 1.00 93.81 77 ARG A CA 1
ATOM 615 C C . ARG A 1 77 ? 1.759 11.014 -5.138 1.00 93.81 77 ARG A C 1
ATOM 617 O O . ARG A 1 77 ? 1.342 11.807 -4.298 1.00 93.81 77 ARG A O 1
ATOM 624 N N . LEU A 1 78 ? 1.532 9.701 -5.056 1.00 93.81 78 LEU A N 1
ATOM 625 C CA . LEU A 1 78 ? 0.705 9.084 -4.010 1.00 93.81 78 LEU A CA 1
ATOM 626 C C . LEU A 1 78 ? 1.292 9.284 -2.608 1.00 93.81 78 LEU A C 1
ATOM 628 O O . LEU A 1 78 ? 0.552 9.576 -1.666 1.00 93.81 78 LEU A O 1
ATOM 632 N N . CYS A 1 79 ? 2.613 9.149 -2.465 1.00 91.06 79 CYS A N 1
ATOM 633 C CA . CYS A 1 79 ? 3.299 9.401 -1.204 1.00 91.06 79 CYS A CA 1
ATOM 634 C C . CYS A 1 79 ? 3.200 10.874 -0.798 1.00 91.06 79 CYS A C 1
ATOM 636 O O . CYS A 1 79 ? 2.944 11.149 0.370 1.00 91.06 79 CYS A O 1
ATOM 638 N N . THR A 1 80 ? 3.328 11.822 -1.732 1.00 92.19 80 THR A N 1
ATOM 639 C CA . THR A 1 80 ? 3.113 13.248 -1.445 1.00 92.19 80 THR A CA 1
ATOM 640 C C . THR A 1 80 ? 1.682 13.519 -0.981 1.00 92.19 80 THR A C 1
ATOM 642 O O . THR A 1 80 ? 1.498 14.149 0.059 1.00 92.19 80 THR A O 1
ATOM 645 N N . GLU A 1 81 ? 0.676 13.002 -1.693 1.00 94.00 81 GLU A N 1
ATOM 646 C CA . GLU A 1 81 ? -0.744 13.161 -1.338 1.00 94.00 81 GLU A CA 1
ATOM 647 C C . GLU A 1 81 ? -1.049 12.639 0.075 1.00 94.00 81 GLU A C 1
ATOM 649 O O . GLU A 1 81 ? -1.772 13.282 0.835 1.00 94.00 81 GLU A O 1
ATOM 654 N N . ARG A 1 82 ? -0.451 11.502 0.453 1.00 89.69 82 ARG A N 1
ATOM 655 C CA . ARG A 1 82 ? -0.651 10.841 1.756 1.00 89.69 82 ARG A CA 1
ATOM 656 C C . ARG A 1 82 ? 0.369 11.231 2.825 1.00 89.69 82 ARG A C 1
ATOM 658 O O . ARG A 1 82 ? 0.328 10.689 3.924 1.00 89.69 82 ARG A O 1
ATOM 665 N N . ARG A 1 83 ? 1.282 12.160 2.520 1.00 90.94 83 ARG A N 1
ATOM 666 C CA . ARG A 1 83 ? 2.380 12.595 3.408 1.00 90.94 83 ARG A CA 1
ATOM 667 C C . ARG A 1 83 ? 3.249 11.434 3.913 1.00 90.94 83 ARG A C 1
ATOM 669 O O . ARG A 1 83 ? 3.699 11.429 5.057 1.00 90.94 83 ARG A O 1
ATOM 676 N N . LEU A 1 84 ? 3.493 10.454 3.049 1.00 88.00 84 LEU A N 1
ATOM 677 C CA . LEU A 1 84 ? 4.318 9.289 3.345 1.00 88.00 84 LEU A CA 1
ATOM 678 C C . LEU A 1 84 ? 5.783 9.531 2.966 1.00 88.00 84 LEU A C 1
ATOM 680 O O . LEU A 1 84 ? 6.057 10.086 1.897 1.00 88.00 84 LEU A O 1
ATOM 684 N N . PRO A 1 85 ? 6.744 9.085 3.792 1.00 85.69 85 PRO A N 1
ATOM 685 C CA . PRO A 1 85 ? 8.152 9.160 3.444 1.00 85.69 85 PRO A CA 1
ATOM 686 C C . PRO A 1 85 ? 8.477 8.199 2.296 1.00 85.69 85 PRO A C 1
ATOM 688 O O . PRO A 1 85 ? 8.499 6.981 2.462 1.00 85.69 85 PRO A O 1
ATOM 691 N N . LEU A 1 86 ? 8.820 8.756 1.136 1.00 81.31 86 LEU A N 1
ATOM 692 C CA . LEU A 1 86 ? 9.382 8.000 0.024 1.00 81.31 86 LEU A CA 1
ATOM 693 C C . LEU A 1 86 ? 10.882 8.273 -0.074 1.00 81.31 86 LEU A C 1
ATOM 695 O O . LEU A 1 86 ? 11.302 9.390 -0.373 1.00 81.31 86 LEU A O 1
ATOM 699 N N . ARG A 1 87 ? 11.709 7.246 0.146 1.00 72.44 87 ARG A N 1
ATOM 700 C CA . ARG A 1 87 ? 13.132 7.321 -0.200 1.00 72.44 87 ARG A CA 1
ATOM 701 C C . ARG A 1 87 ? 13.318 6.869 -1.632 1.00 72.44 87 ARG A C 1
ATOM 703 O O . ARG A 1 87 ? 13.115 5.696 -1.949 1.00 72.44 87 ARG A O 1
ATOM 710 N N . TRP A 1 88 ? 13.741 7.807 -2.474 1.00 62.19 88 TRP A N 1
ATOM 711 C CA . TRP A 1 88 ? 14.167 7.463 -3.815 1.00 62.19 88 TRP A CA 1
ATOM 712 C C . TRP A 1 88 ? 15.383 6.541 -3.723 1.00 62.19 88 TRP A C 1
ATOM 714 O O . TRP A 1 88 ? 16.349 6.858 -3.020 1.00 62.19 88 TRP A O 1
ATOM 724 N N . PRO A 1 89 ? 15.364 5.396 -4.399 1.00 58.09 89 PRO A N 1
ATOM 725 C CA . PRO A 1 89 ? 16.562 4.592 -4.495 1.00 58.09 89 PRO A CA 1
ATOM 726 C C . PRO A 1 89 ? 17.610 5.281 -5.353 1.00 58.09 89 PRO A C 1
ATOM 728 O O . PRO A 1 89 ? 17.325 5.695 -6.473 1.00 58.09 89 PRO A O 1
ATOM 731 N N . GLY A 1 90 ? 18.834 5.381 -4.838 1.00 52.78 90 GLY A N 1
ATOM 732 C CA . GLY A 1 90 ? 19.968 5.831 -5.641 1.00 52.78 90 GLY A CA 1
ATOM 733 C C . GLY A 1 90 ? 20.028 5.077 -6.974 1.00 52.78 90 GLY A C 1
ATOM 734 O O . GLY A 1 90 ? 19.678 3.894 -7.052 1.00 52.78 90 GLY A O 1
ATOM 735 N N . THR A 1 91 ? 20.429 5.775 -8.033 1.00 46.94 91 THR A N 1
ATOM 736 C CA . THR A 1 91 ? 20.617 5.183 -9.356 1.00 46.94 91 THR A CA 1
ATOM 737 C C . THR A 1 91 ? 21.664 4.076 -9.265 1.00 46.94 91 THR A C 1
ATOM 739 O O . THR A 1 91 ? 22.818 4.314 -8.919 1.00 46.94 91 THR A O 1
ATOM 742 N N . THR A 1 92 ? 21.261 2.839 -9.556 1.00 42.94 92 THR A N 1
ATOM 743 C CA . THR A 1 92 ? 22.225 1.759 -9.795 1.00 42.94 92 THR A CA 1
ATOM 744 C C . THR A 1 92 ? 22.774 1.884 -11.225 1.00 42.94 92 THR A C 1
ATOM 746 O O . THR A 1 92 ? 22.083 2.452 -12.075 1.00 42.94 92 THR A O 1
ATOM 749 N N . PRO A 1 93 ? 23.982 1.371 -11.538 1.00 36.66 93 PRO A N 1
ATOM 750 C CA . PRO A 1 93 ? 24.585 1.475 -12.877 1.00 36.66 93 PRO A CA 1
ATOM 751 C C . PRO A 1 93 ? 23.721 0.931 -14.032 1.00 36.66 93 PRO A C 1
ATOM 753 O O . PRO A 1 93 ? 23.950 1.282 -15.182 1.00 36.66 93 PRO A O 1
ATOM 756 N N . SER A 1 94 ? 22.706 0.110 -13.740 1.00 52.97 94 SER A N 1
ATOM 757 C CA . SER A 1 94 ? 21.730 -0.414 -14.705 1.00 52.97 94 SER A CA 1
ATOM 758 C C . SER A 1 94 ? 20.493 0.477 -14.914 1.00 52.97 94 SER A C 1
ATOM 760 O O . SER A 1 94 ? 19.576 0.088 -15.633 1.00 52.97 94 SER A O 1
ATOM 762 N N . GLY A 1 95 ? 20.417 1.655 -14.280 1.00 40.09 95 GLY A N 1
ATOM 763 C CA . GLY A 1 95 ? 19.284 2.586 -14.395 1.00 40.09 95 GLY A CA 1
ATOM 764 C C . GLY A 1 95 ? 18.003 2.139 -13.676 1.00 40.09 95 GLY A C 1
ATOM 765 O O . GLY A 1 95 ? 17.006 2.859 -13.703 1.00 40.09 95 GLY A O 1
ATOM 766 N N . ALA A 1 96 ? 18.015 0.982 -13.006 1.00 40.56 96 ALA A N 1
ATOM 767 C CA . ALA A 1 96 ? 16.872 0.468 -12.259 1.00 40.56 96 ALA A CA 1
ATOM 768 C C . ALA A 1 96 ? 16.830 1.071 -10.838 1.00 40.56 96 ALA A C 1
ATOM 770 O O . ALA A 1 96 ? 17.798 0.916 -10.077 1.00 40.56 96 ALA A O 1
ATOM 771 N N . PRO A 1 97 ? 15.727 1.726 -10.433 1.00 44.19 97 PRO A N 1
ATOM 772 C CA . PRO A 1 97 ? 15.588 2.238 -9.077 1.00 44.19 97 PRO A CA 1
ATOM 773 C C . PRO A 1 97 ? 15.224 1.069 -8.134 1.00 44.19 97 PRO A C 1
ATOM 775 O O . PRO A 1 97 ? 14.176 0.445 -8.280 1.00 44.19 97 PRO A O 1
ATOM 778 N N . HIS A 1 98 ? 16.093 0.741 -7.171 1.00 43.88 98 HIS A N 1
ATOM 779 C CA . HIS A 1 98 ? 15.864 -0.290 -6.140 1.00 43.88 98 HIS A CA 1
ATOM 780 C C . HIS A 1 98 ? 15.335 0.319 -4.837 1.00 43.88 98 HIS A C 1
ATOM 782 O O . HIS A 1 98 ? 16.093 0.493 -3.882 1.00 43.88 98 HIS A O 1
ATOM 788 N N . GLY A 1 99 ? 14.059 0.714 -4.797 1.00 43.28 99 GLY A N 1
ATOM 789 C CA . GLY A 1 99 ? 13.475 1.385 -3.628 1.00 43.28 99 GLY A CA 1
ATOM 790 C C . GLY A 1 99 ? 13.499 0.499 -2.398 1.00 43.28 99 GLY A C 1
ATOM 791 O O . GLY A 1 99 ? 12.743 -0.463 -2.321 1.00 43.28 99 GLY A O 1
ATOM 792 N N . ARG A 1 100 ? 14.325 0.845 -1.411 1.00 45.09 100 ARG A N 1
ATOM 793 C CA . ARG A 1 100 ? 14.121 0.368 -0.044 1.00 45.09 100 ARG A CA 1
ATOM 794 C C . ARG A 1 100 ? 13.120 1.296 0.616 1.00 45.09 100 ARG A C 1
ATOM 796 O O . ARG A 1 100 ? 13.466 2.382 1.077 1.00 45.09 100 ARG A O 1
ATOM 803 N N . LEU A 1 101 ? 11.871 0.866 0.603 1.00 51.97 101 LEU A N 1
ATOM 804 C CA . LEU A 1 101 ? 10.809 1.496 1.362 1.00 51.97 101 LEU A CA 1
ATOM 805 C C . LEU A 1 101 ? 10.981 1.080 2.822 1.00 51.97 101 LEU A C 1
ATOM 807 O O . LEU A 1 101 ? 11.246 -0.091 3.097 1.00 51.97 101 LEU A O 1
ATOM 811 N N . ALA A 1 102 ? 10.895 2.032 3.753 1.00 45.41 102 ALA A N 1
ATOM 812 C CA . ALA A 1 102 ? 10.821 1.690 5.166 1.00 45.41 102 ALA A CA 1
ATOM 813 C C . ALA A 1 102 ? 9.531 0.887 5.347 1.00 45.41 102 ALA A C 1
ATOM 815 O O . ALA A 1 102 ? 8.438 1.442 5.229 1.00 45.41 102 ALA A O 1
ATOM 816 N N . LEU A 1 103 ? 9.671 -0.429 5.503 1.00 48.28 103 LEU A N 1
ATOM 817 C CA . LEU A 1 103 ? 8.540 -1.336 5.581 1.00 48.28 103 LEU A CA 1
ATOM 818 C C . LEU A 1 103 ? 7.669 -0.908 6.755 1.00 48.28 103 LEU A C 1
ATOM 820 O O . LEU A 1 103 ? 8.141 -0.794 7.888 1.00 48.28 103 LEU A O 1
ATOM 824 N N . TYR A 1 104 ? 6.407 -0.626 6.455 1.00 50.03 104 TYR A N 1
ATOM 825 C CA . TYR A 1 104 ? 5.404 -0.381 7.470 1.00 50.03 104 TYR A CA 1
ATOM 826 C C . TYR A 1 104 ? 5.209 -1.687 8.247 1.00 50.03 104 TYR A C 1
ATOM 828 O O . TYR A 1 104 ? 4.651 -2.650 7.727 1.00 50.03 104 TYR A O 1
ATOM 836 N N . ASN A 1 105 ? 5.748 -1.747 9.465 1.00 53.12 105 ASN A N 1
ATOM 837 C CA . ASN A 1 105 ? 5.644 -2.921 10.320 1.00 53.12 105 ASN A CA 1
ATOM 838 C C . ASN A 1 105 ? 4.341 -2.830 11.122 1.00 53.12 105 ASN A C 1
ATOM 840 O O . ASN A 1 105 ? 4.350 -2.367 12.264 1.00 53.12 105 ASN A O 1
ATOM 844 N N . ARG A 1 106 ? 3.215 -3.219 10.507 1.00 61.28 106 ARG A N 1
ATOM 845 C CA . ARG A 1 106 ? 1.966 -3.439 11.248 1.00 61.28 106 ARG A CA 1
ATOM 846 C C . ARG A 1 106 ? 2.075 -4.783 11.973 1.00 61.28 106 ARG A C 1
ATOM 848 O O . ARG A 1 106 ? 2.413 -5.775 11.325 1.00 61.28 106 ARG A O 1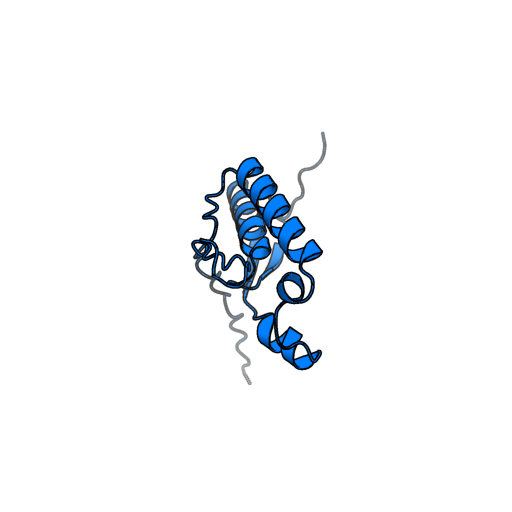
ATOM 855 N N . PRO A 1 107 ? 1.838 -4.851 13.294 1.00 56.25 107 PRO A N 1
ATOM 856 C CA . PRO A 1 107 ? 1.683 -6.136 13.954 1.00 56.25 107 PRO A CA 1
ATOM 857 C C . PRO A 1 107 ? 0.484 -6.842 13.320 1.00 56.25 107 PRO A C 1
ATOM 859 O O . PRO A 1 107 ? -0.611 -6.283 13.289 1.00 56.25 107 PRO A O 1
ATOM 862 N N . LEU A 1 108 ? 0.711 -8.046 12.792 1.00 55.91 108 LEU A N 1
ATOM 863 C CA . LEU A 1 108 ? -0.354 -8.864 12.223 1.00 55.91 108 LEU A CA 1
ATOM 864 C C . LEU A 1 108 ? -1.447 -9.017 13.279 1.00 55.91 108 LEU A C 1
ATOM 866 O O . LEU A 1 108 ? -1.148 -9.402 14.414 1.00 55.91 108 LEU A O 1
ATOM 870 N N . SER A 1 109 ? -2.690 -8.699 12.908 1.00 52.66 109 SER A N 1
ATOM 871 C CA . SER A 1 109 ? -3.848 -8.968 13.759 1.00 52.66 109 SER A CA 1
ATOM 872 C C . SER A 1 109 ? -3.756 -10.426 14.200 1.00 52.66 109 SER A C 1
ATOM 874 O O . SER A 1 109 ? -3.721 -11.333 13.362 1.00 52.66 109 SER A O 1
ATOM 876 N N . SER A 1 110 ? -3.611 -10.661 15.509 1.00 47.59 110 SER A N 1
ATOM 877 C CA . SER A 1 110 ? -3.597 -12.013 16.046 1.00 47.59 110 SER A CA 1
ATOM 878 C C . SER A 1 110 ? -4.980 -12.582 15.781 1.00 47.59 110 SER A C 1
ATOM 880 O O . SER A 1 110 ? -5.923 -12.298 16.525 1.00 47.59 110 SER A O 1
ATOM 882 N N . GLY A 1 111 ? -5.118 -13.341 14.697 1.00 44.62 111 GLY A N 1
ATOM 883 C CA . GLY A 1 111 ? -6.318 -14.111 14.450 1.00 44.62 111 GLY A CA 1
ATOM 884 C C . GLY A 1 111 ? -6.593 -14.904 15.718 1.00 44.62 111 GLY A C 1
ATOM 885 O O . GLY A 1 111 ? -5.805 -15.774 16.096 1.00 44.62 111 GLY A O 1
ATOM 886 N N . LYS A 1 112 ? -7.676 -14.571 16.426 1.00 40.62 112 LYS A N 1
ATOM 887 C CA . LYS A 1 112 ? -8.247 -15.499 17.390 1.00 40.62 112 LYS A CA 1
ATOM 888 C C . LYS A 1 112 ? -8.593 -16.724 16.561 1.00 40.62 112 LYS A C 1
ATOM 890 O O . LYS A 1 112 ? -9.567 -16.697 15.814 1.00 40.62 112 LYS A O 1
ATOM 895 N N . ASN A 1 113 ? -7.768 -17.767 16.655 1.00 33.16 113 ASN A N 1
ATOM 896 C CA . ASN A 1 113 ? -8.169 -19.092 16.217 1.00 33.16 113 ASN A CA 1
ATOM 897 C C . ASN A 1 113 ? -9.551 -19.328 16.831 1.00 33.16 113 ASN A C 1
ATOM 899 O O . ASN A 1 113 ? -9.669 -19.200 18.056 1.00 33.16 113 ASN A O 1
ATOM 903 N N . PRO A 1 114 ? -10.598 -19.629 16.046 1.00 37.59 114 PRO A N 1
ATOM 904 C CA . PRO A 1 114 ? -11.801 -20.163 16.639 1.00 37.59 114 PRO A CA 1
ATOM 905 C C . PRO A 1 114 ? -11.369 -21.464 17.306 1.00 37.59 114 PRO A C 1
ATOM 907 O O . PRO A 1 114 ? -11.057 -22.454 16.647 1.00 37.59 114 PRO A O 1
ATOM 910 N N . SER A 1 115 ? -11.269 -21.426 18.631 1.00 39.38 115 SER A N 1
ATOM 911 C CA . SER A 1 115 ? -11.183 -22.595 19.487 1.00 39.38 115 SER A CA 1
ATOM 912 C C . SER A 1 115 ? -12.498 -23.355 19.328 1.00 39.38 115 SER A C 1
ATOM 914 O O . SER A 1 115 ? -13.404 -23.247 20.150 1.00 39.38 115 SER A O 1
ATOM 916 N N . GLY A 1 116 ? -12.633 -24.049 18.201 1.00 33.22 116 GLY A N 1
ATOM 917 C CA . GLY A 1 116 ? -13.636 -25.064 17.970 1.00 33.22 116 GLY A CA 1
ATOM 918 C C . GLY A 1 116 ? -13.131 -26.329 18.629 1.00 33.22 116 GLY A C 1
ATOM 919 O O . GLY A 1 116 ? -12.386 -27.103 18.035 1.00 33.22 116 GLY A O 1
ATOM 920 N N . THR A 1 117 ? -13.508 -26.497 19.888 1.00 38.31 117 THR A N 1
ATOM 921 C CA . THR A 1 117 ? -13.490 -27.772 20.590 1.00 38.31 117 THR A CA 1
ATOM 922 C C . THR A 1 117 ? -14.310 -28.768 19.769 1.00 38.31 117 THR A C 1
ATOM 924 O O . THR A 1 117 ? -15.536 -28.770 19.832 1.00 38.31 117 THR A O 1
ATOM 927 N N . LEU A 1 118 ? -13.650 -29.606 18.972 1.00 34.28 118 LEU A N 1
ATOM 928 C CA . LEU A 1 118 ? -14.239 -30.862 18.517 1.00 34.28 118 LEU A CA 1
ATOM 929 C C . LEU A 1 118 ? -14.080 -31.851 19.668 1.00 34.28 118 LEU A C 1
ATOM 931 O O . LEU A 1 118 ? -13.057 -32.511 19.815 1.00 34.28 118 LEU A O 1
ATOM 935 N N . GLY A 1 119 ? -15.086 -31.854 20.539 1.00 34.94 119 GLY A N 1
ATOM 936 C CA . GLY A 1 119 ? -15.366 -32.995 2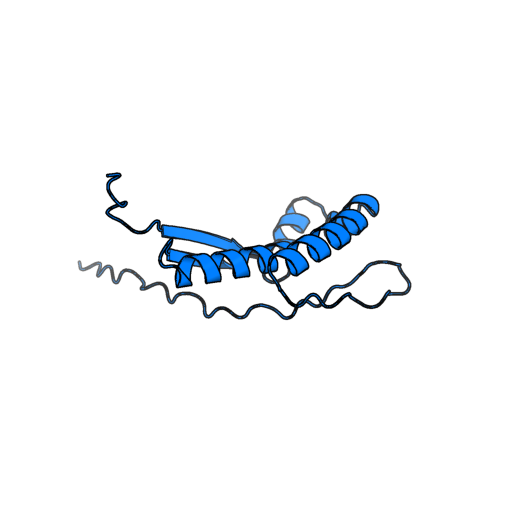1.390 1.00 34.94 119 GLY A CA 1
ATOM 937 C C . GLY A 1 119 ? -16.106 -34.052 20.578 1.00 34.94 119 GLY A C 1
ATOM 938 O O . GLY A 1 119 ? -17.127 -33.735 19.969 1.00 34.94 119 GLY A O 1
ATOM 939 N N . ALA A 1 120 ? -15.558 -35.264 20.565 1.00 33.69 120 ALA A N 1
ATOM 940 C CA . ALA A 1 120 ? -16.228 -36.561 20.710 1.00 33.69 120 ALA A CA 1
ATOM 941 C C . ALA A 1 120 ? -15.184 -37.666 20.509 1.00 33.69 120 ALA A C 1
ATOM 943 O O . ALA A 1 120 ? -14.509 -37.646 19.456 1.00 33.69 120 ALA A O 1
#